Protein AF-A0ABD1V293-F1 (afdb_monomer)

pLDDT: mean 77.78, std 22.67, range [29.95, 96.69]

Sequence (144 aa):
MQGGVQRNNSDSDRWHRGTAFQKGLMPSPQTPLQVMHKAEKKYEIGEEEAKQRQVKAILNKLTPQNFEKLFEQVKQVNIDNVITLSGVISQIFDKALTELTFCEMYANFCFHLATELPDLSIENKKITLKRLLLNKCEVEFERG

Organism: NCBI:txid126358

Secondary structure (DSSP, 8-state):
------------------------------------HHHHHHHHHHHHHHHHHHHHHHHTT--GGGHHHHHHHHHTT---SHHHHHHHHHHHHHHHHH-GGGHHHHHHHHHHHHHHSPPEEETTEEE-HHHHHHHHHHHHHHH-

InterPro domains:
  IPR003890 MIF4G-like, type 3 [PF02854] (52-143)
  IPR016024 Armadillo-type fold [SSF48371] (42-143)

Nearest PDB structures (foldseek):
  4iul-assembly3_A  TM=7.956E-01  e=2.078E-05  Homo sapiens
  8j7r-assembly1_B  TM=8.598E-01  e=6.287E-05  Homo sapiens
  4iul-assembly3_B  TM=8.821E-01  e=2.402E-04  Homo sapiens
  6zmw-assembly1_g  TM=8.637E-01  e=2.860E-04  Homo sapiens
  5lg4-assembly1_A  TM=3.555E-01  e=8.139E+00  Saccharomyces cerevisiae S288C

Radius of gyration: 28.46 Å; Cα contacts (8 Å, |Δi|>4): 62; chains: 1; bounding box: 44×81×63 Å

Structure (mmCIF, N/CA/C/O backbone):
data_AF-A0ABD1V293-F1
#
_entry.id   AF-A0ABD1V293-F1
#
loop_
_atom_site.group_PDB
_atom_site.id
_atom_site.type_symbol
_atom_site.label_atom_id
_atom_site.label_alt_id
_atom_site.label_comp_id
_atom_site.label_asym_id
_atom_site.label_entity_id
_atom_site.label_seq_id
_atom_site.pdbx_PDB_ins_code
_atom_site.Cartn_x
_atom_site.Cartn_y
_atom_site.Cartn_z
_atom_site.occupancy
_atom_site.B_iso_or_equiv
_atom_site.auth_seq_id
_atom_site.auth_comp_id
_atom_site.auth_asym_id
_atom_site.auth_atom_id
_atom_site.pdbx_PDB_model_num
ATOM 1 N N . MET A 1 1 ? 1.911 68.934 -1.803 1.00 37.66 1 MET A N 1
ATOM 2 C CA . MET A 1 1 ? 1.703 67.721 -0.981 1.00 37.66 1 MET A CA 1
ATOM 3 C C . MET A 1 1 ? 2.423 66.585 -1.702 1.00 37.66 1 MET A C 1
ATOM 5 O O . MET A 1 1 ? 2.019 66.273 -2.806 1.00 37.66 1 MET A O 1
ATOM 9 N N . GLN A 1 2 ? 3.702 66.355 -1.400 1.00 31.25 2 GLN A N 1
ATOM 10 C CA . GLN A 1 2 ? 4.272 65.460 -0.370 1.00 31.25 2 GLN A CA 1
ATOM 11 C C . GLN A 1 2 ? 4.367 63.986 -0.826 1.00 31.25 2 GLN A C 1
ATOM 13 O O . GLN A 1 2 ? 3.358 63.393 -1.184 1.00 31.25 2 GLN A O 1
ATOM 18 N N . GLY A 1 3 ? 5.595 63.443 -0.754 1.00 33.50 3 GLY A N 1
ATOM 19 C CA . GLY A 1 3 ? 6.003 62.041 -0.969 1.00 33.50 3 GLY A CA 1
ATOM 20 C C . GLY A 1 3 ? 6.949 61.905 -2.175 1.00 33.50 3 GLY A C 1
ATOM 21 O O . GLY A 1 3 ? 6.494 62.065 -3.296 1.00 33.50 3 GLY A O 1
ATOM 22 N N . GLY A 1 4 ? 8.276 61.722 -2.079 1.00 31.98 4 GLY A N 1
ATOM 23 C CA . GLY A 1 4 ? 9.096 60.954 -1.123 1.00 31.98 4 GLY A CA 1
ATOM 24 C C . GLY A 1 4 ? 9.481 59.617 -1.792 1.00 31.98 4 GLY A C 1
ATOM 25 O O . GLY A 1 4 ? 8.627 58.750 -1.852 1.00 31.98 4 GLY A O 1
ATOM 26 N N . VAL A 1 5 ? 10.578 59.469 -2.553 1.00 39.03 5 VAL A N 1
ATOM 27 C CA . VAL A 1 5 ? 12.019 59.314 -2.215 1.00 39.03 5 VAL A CA 1
ATOM 28 C C . VAL A 1 5 ? 12.531 57.895 -2.563 1.00 39.03 5 VAL A C 1
ATOM 30 O O . VAL A 1 5 ? 11.910 56.893 -2.238 1.00 39.03 5 VAL A O 1
ATOM 33 N N . GLN A 1 6 ? 13.705 57.894 -3.208 1.00 38.09 6 GLN A N 1
ATOM 34 C CA . GLN A 1 6 ? 14.723 56.853 -3.419 1.00 38.09 6 GLN A CA 1
ATOM 35 C C . GLN A 1 6 ? 14.431 55.597 -4.263 1.00 38.09 6 GLN A C 1
ATOM 37 O O . GLN A 1 6 ? 13.934 54.571 -3.808 1.00 38.09 6 GLN A O 1
ATOM 42 N N . ARG A 1 7 ? 14.973 55.647 -5.485 1.00 31.92 7 ARG A N 1
ATOM 43 C CA . ARG A 1 7 ? 15.538 54.499 -6.202 1.00 31.92 7 ARG A CA 1
ATOM 44 C C . ARG A 1 7 ? 16.906 54.185 -5.587 1.00 31.92 7 ARG A C 1
ATOM 46 O O . ARG A 1 7 ? 17.709 55.104 -5.426 1.00 31.92 7 ARG A O 1
ATOM 53 N N . ASN A 1 8 ? 17.165 52.919 -5.259 1.00 29.95 8 ASN A N 1
ATOM 54 C CA . ASN A 1 8 ? 18.516 52.448 -4.962 1.00 29.95 8 ASN A CA 1
ATOM 55 C C . ASN A 1 8 ? 19.240 52.058 -6.260 1.00 29.95 8 ASN A C 1
ATOM 57 O O . ASN A 1 8 ? 18.626 51.648 -7.243 1.00 29.95 8 ASN A O 1
ATOM 61 N N . ASN A 1 9 ? 20.545 52.268 -6.205 1.00 31.48 9 ASN A N 1
ATOM 62 C CA . ASN A 1 9 ? 21.535 52.379 -7.261 1.00 31.48 9 ASN A CA 1
ATOM 63 C C . ASN A 1 9 ? 22.026 51.030 -7.826 1.00 31.48 9 ASN A C 1
ATOM 65 O O . ASN A 1 9 ? 21.815 49.990 -7.201 1.00 31.48 9 ASN A O 1
ATOM 69 N N . SER A 1 10 ? 22.850 51.141 -8.881 1.00 33.47 10 SER A N 1
ATOM 70 C CA . SER A 1 10 ? 23.906 50.226 -9.389 1.00 33.47 10 SER A CA 1
ATOM 71 C C . SER A 1 10 ? 23.541 49.588 -10.737 1.00 33.47 10 SER A C 1
ATOM 73 O O . SER A 1 10 ? 22.675 48.725 -10.782 1.00 33.47 10 SER A O 1
ATOM 75 N N . ASP A 1 11 ? 23.974 50.076 -11.900 1.00 39.84 11 ASP A N 1
ATOM 76 C CA . ASP A 1 11 ? 25.312 50.380 -12.456 1.00 39.84 11 ASP A CA 1
ATOM 77 C C . ASP A 1 11 ? 25.787 49.273 -13.412 1.00 39.84 11 ASP A C 1
ATOM 79 O O . ASP A 1 11 ? 25.661 48.080 -13.145 1.00 39.84 11 ASP A O 1
ATOM 83 N N . SER A 1 12 ? 26.375 49.741 -14.512 1.00 38.78 12 SER A N 1
ATOM 84 C CA . SER A 1 12 ? 27.143 49.021 -15.529 1.00 38.78 12 SER A CA 1
ATOM 85 C C . SER A 1 12 ? 26.382 48.222 -16.594 1.00 38.78 12 SER A C 1
ATOM 87 O O . SER A 1 12 ? 26.303 47.005 -16.569 1.00 38.78 12 SER A O 1
ATOM 89 N N . ASP A 1 13 ? 26.000 48.923 -17.663 1.00 35.72 13 ASP A N 1
ATOM 90 C CA . ASP A 1 13 ? 26.099 48.353 -19.011 1.00 35.72 13 ASP A CA 1
ATOM 91 C C . ASP A 1 13 ? 26.795 49.363 -19.925 1.00 35.72 13 ASP A C 1
ATOM 93 O O . ASP A 1 13 ? 26.211 50.256 -20.541 1.00 35.72 13 ASP A O 1
ATOM 97 N N . ARG A 1 14 ? 28.123 49.250 -19.925 1.00 44.81 14 ARG A N 1
ATOM 98 C CA . ARG A 1 14 ? 29.073 50.067 -20.674 1.00 44.81 14 ARG A CA 1
ATOM 99 C C . ARG A 1 14 ? 29.708 49.197 -21.747 1.00 44.81 14 ARG A C 1
ATOM 101 O O . ARG A 1 14 ? 30.821 48.776 -21.508 1.00 44.81 14 ARG A O 1
ATOM 108 N N . TRP A 1 15 ? 29.098 49.003 -22.921 1.00 33.25 15 TRP A N 1
ATOM 109 C CA . TRP A 1 15 ? 29.847 48.711 -24.161 1.00 33.25 15 TRP A CA 1
ATOM 110 C C . TRP A 1 15 ? 29.106 49.215 -25.420 1.00 33.25 15 TRP A C 1
ATOM 112 O O . TRP A 1 15 ? 28.196 48.589 -25.944 1.00 33.25 15 TRP A O 1
ATOM 122 N N . HIS A 1 16 ? 29.524 50.406 -25.861 1.00 40.25 16 HIS A N 1
ATOM 123 C CA . HIS A 1 16 ? 29.763 50.853 -27.242 1.00 40.25 16 HIS A CA 1
ATOM 124 C C . HIS A 1 16 ? 28.835 50.369 -28.376 1.00 40.25 16 HIS A C 1
ATOM 126 O O . HIS A 1 16 ? 29.019 49.308 -28.965 1.00 40.25 16 HIS A O 1
ATOM 132 N N . ARG A 1 17 ? 27.934 51.268 -28.799 1.00 33.34 17 ARG A N 1
ATOM 133 C CA . ARG A 1 17 ? 27.213 51.212 -30.077 1.00 33.34 17 ARG A CA 1
ATOM 134 C C . ARG A 1 17 ? 28.079 51.851 -31.175 1.00 33.34 17 ARG A C 1
ATOM 136 O O . ARG A 1 17 ? 28.172 53.072 -31.248 1.00 33.34 17 ARG A O 1
ATOM 143 N N . GLY A 1 18 ? 28.708 51.029 -32.012 1.00 35.00 18 GLY A N 1
ATOM 144 C CA . GLY A 1 18 ? 29.344 51.440 -33.266 1.00 35.00 18 GLY A CA 1
ATOM 145 C C . GLY A 1 18 ? 28.544 50.911 -34.456 1.00 35.00 18 GLY A C 1
ATOM 146 O O . GLY A 1 18 ? 28.324 49.711 -34.573 1.00 35.00 18 GLY A O 1
ATOM 147 N N . THR A 1 19 ? 28.077 51.807 -35.320 1.00 43.25 19 THR A N 1
ATOM 148 C CA . THR A 1 19 ? 27.406 51.493 -36.587 1.00 43.25 19 THR A CA 1
ATOM 149 C C . THR A 1 19 ? 28.424 51.443 -37.725 1.00 43.25 19 THR A C 1
ATOM 151 O O . THR A 1 19 ? 29.064 52.460 -37.976 1.00 43.25 19 THR A O 1
ATOM 154 N N . ALA A 1 20 ? 28.521 50.331 -38.461 1.00 34.97 20 ALA A N 1
ATOM 155 C CA . ALA A 1 20 ? 28.961 50.324 -39.861 1.00 34.97 20 ALA A CA 1
ATOM 156 C C . ALA A 1 20 ? 28.615 48.991 -40.553 1.00 34.97 20 ALA A C 1
ATOM 158 O O . ALA A 1 20 ? 28.759 47.913 -39.988 1.00 34.97 20 ALA A O 1
ATOM 159 N N . PHE A 1 21 ? 28.138 49.114 -41.788 1.00 40.50 21 PHE A N 1
A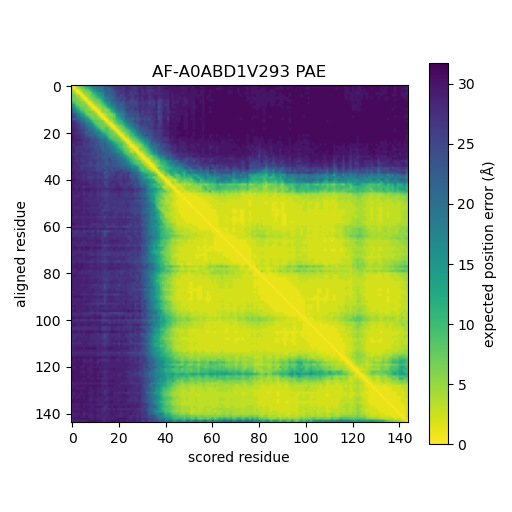TOM 160 C CA . PHE A 1 21 ? 27.730 48.076 -42.732 1.00 40.50 21 PHE A CA 1
ATOM 161 C C . PHE A 1 21 ? 28.818 47.031 -43.031 1.00 40.50 21 PHE A C 1
ATOM 163 O O . PHE A 1 21 ? 29.958 47.422 -43.256 1.00 40.50 21 PHE A O 1
ATOM 170 N N . GLN A 1 22 ? 28.433 45.760 -43.240 1.00 37.97 22 GLN A N 1
ATOM 171 C CA . GLN A 1 22 ? 28.872 44.973 -44.408 1.00 37.97 22 GLN A CA 1
ATOM 172 C C . GLN A 1 22 ? 28.065 43.676 -44.608 1.00 37.97 22 GLN A C 1
ATOM 174 O O . GLN A 1 22 ? 27.732 42.957 -43.671 1.00 37.97 22 GLN A O 1
ATOM 179 N N . LYS A 1 23 ? 27.741 43.422 -45.881 1.00 45.12 23 LYS A N 1
ATOM 180 C CA . LYS A 1 23 ? 27.089 42.228 -46.428 1.00 45.12 23 LYS A CA 1
ATOM 181 C C . LYS A 1 23 ? 28.056 41.037 -46.373 1.00 45.12 23 LYS A C 1
ATOM 183 O O . LYS A 1 23 ? 29.184 41.169 -46.833 1.00 45.12 23 LYS A O 1
ATOM 188 N N . GLY A 1 24 ? 27.591 39.876 -45.917 1.00 33.47 24 GLY A N 1
ATOM 189 C CA . GLY A 1 24 ? 28.323 38.612 -46.014 1.00 33.47 24 GLY A CA 1
ATOM 190 C C . GLY A 1 24 ? 27.385 37.426 -45.800 1.00 33.47 24 GLY A C 1
ATOM 191 O O . GLY A 1 24 ? 26.736 37.335 -44.762 1.00 33.47 24 GLY A O 1
ATOM 192 N N . LEU A 1 25 ? 27.273 36.561 -46.811 1.00 49.03 25 LEU A N 1
ATOM 193 C CA . LEU A 1 25 ? 26.557 35.287 -46.755 1.00 49.03 25 LEU A CA 1
ATOM 194 C C 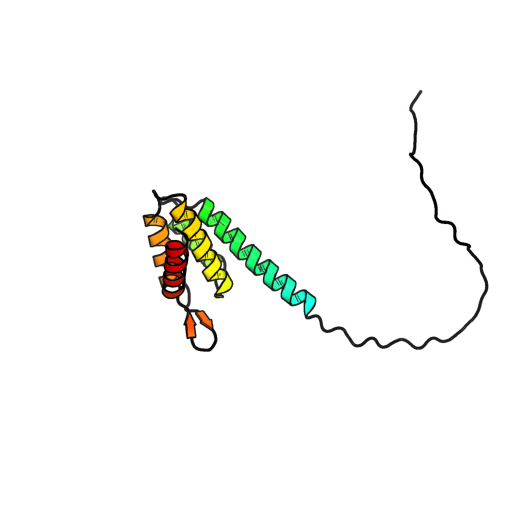. LEU A 1 25 ? 27.160 34.411 -45.645 1.00 49.03 25 LEU A C 1
ATOM 196 O O . LEU A 1 25 ? 28.359 34.146 -45.672 1.00 49.03 25 LEU A O 1
ATOM 200 N N . MET A 1 26 ? 26.332 33.918 -44.723 1.00 46.78 26 MET A N 1
ATOM 201 C CA . MET A 1 26 ? 26.712 32.871 -43.770 1.00 46.78 26 MET A CA 1
ATOM 202 C C . MET A 1 26 ? 25.892 31.610 -44.081 1.00 46.78 26 MET A C 1
ATOM 204 O O . MET A 1 26 ? 24.665 31.710 -44.168 1.00 46.78 26 MET A O 1
ATOM 208 N N . PRO A 1 27 ? 26.514 30.434 -44.275 1.00 41.47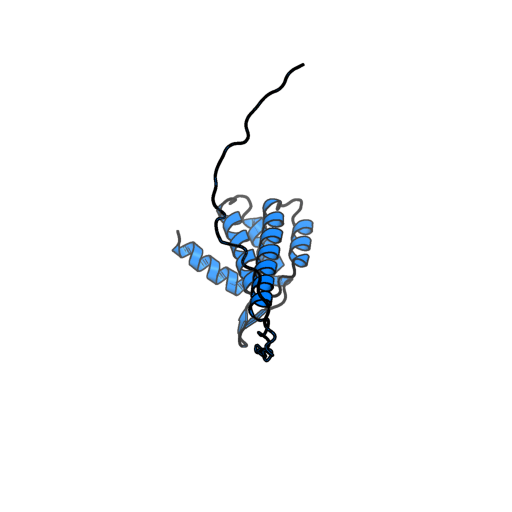 27 PRO A N 1
ATOM 209 C CA . PRO A 1 27 ? 25.775 29.192 -44.445 1.00 41.47 27 PRO A CA 1
ATOM 210 C C . PRO A 1 27 ? 25.127 28.786 -43.116 1.00 41.47 27 PRO A C 1
ATOM 212 O O . PRO A 1 27 ? 25.748 28.849 -42.055 1.00 41.47 27 PRO A O 1
ATOM 215 N N . SER A 1 28 ? 23.861 28.376 -43.184 1.00 46.34 28 SER A N 1
ATOM 216 C CA . SER A 1 28 ? 23.108 27.844 -42.047 1.00 46.34 28 SER A CA 1
ATOM 217 C C . SER A 1 28 ? 23.825 26.611 -41.481 1.00 46.34 28 SER A C 1
ATOM 219 O O . SER A 1 28 ? 23.992 25.640 -42.224 1.00 46.34 28 SER A O 1
ATOM 221 N N . PRO A 1 29 ? 24.211 26.577 -40.192 1.00 44.91 29 PRO A N 1
ATOM 222 C CA . PRO A 1 29 ? 24.657 25.340 -39.579 1.00 44.91 29 PRO A CA 1
ATOM 223 C C . PRO A 1 29 ? 23.433 24.437 -39.448 1.00 44.91 29 PRO A C 1
ATOM 225 O O . PRO A 1 29 ? 22.520 24.718 -38.672 1.00 44.91 29 PRO A O 1
ATOM 228 N N . GLN A 1 30 ? 23.384 23.368 -40.239 1.00 51.94 30 GLN A N 1
ATOM 229 C CA . GLN A 1 30 ? 22.462 22.265 -40.002 1.00 51.94 30 GLN A CA 1
ATOM 230 C C . GLN A 1 30 ? 22.916 21.583 -38.711 1.00 51.94 30 GLN A C 1
ATOM 232 O O . GLN A 1 30 ? 23.791 20.719 -38.712 1.00 51.94 30 GLN A O 1
ATOM 237 N N . THR A 1 31 ? 22.373 22.034 -37.584 1.00 54.66 31 THR A N 1
ATOM 238 C CA . THR A 1 31 ? 22.471 21.299 -36.332 1.00 54.66 31 THR A CA 1
ATOM 239 C C . THR A 1 31 ? 21.740 19.969 -36.520 1.00 54.66 31 THR A C 1
ATOM 241 O O . THR A 1 31 ? 20.590 19.963 -36.970 1.00 54.66 31 THR A O 1
ATOM 244 N N . PRO A 1 32 ? 22.370 18.823 -36.208 1.00 49.59 32 PRO A N 1
ATOM 245 C CA . PRO A 1 32 ? 21.655 17.558 -36.163 1.00 49.59 32 PRO A CA 1
ATOM 246 C C . PRO A 1 32 ? 20.482 17.698 -35.190 1.00 49.59 32 PRO A C 1
ATOM 248 O O . PRO A 1 32 ? 20.674 18.168 -34.064 1.00 49.59 32 PRO A O 1
ATOM 251 N N . LEU A 1 33 ? 19.276 17.336 -35.637 1.00 54.81 33 LEU A N 1
ATOM 252 C CA . LEU A 1 33 ? 18.067 17.326 -34.815 1.00 54.81 33 LEU A CA 1
ATOM 253 C C . LEU A 1 33 ? 18.366 16.564 -33.520 1.00 54.81 33 LEU A C 1
ATOM 255 O O . LEU A 1 33 ? 18.609 15.358 -33.534 1.00 54.81 33 LEU A O 1
ATOM 259 N N . GLN A 1 34 ? 18.412 17.288 -32.403 1.00 56.91 34 GLN A N 1
ATOM 260 C CA . GLN A 1 34 ? 18.644 16.692 -31.096 1.00 56.91 34 GLN A CA 1
ATOM 261 C C . GLN A 1 34 ? 17.426 15.839 -30.746 1.00 56.91 34 GLN A C 1
ATOM 263 O O . GLN A 1 34 ? 16.334 16.356 -30.520 1.00 56.91 34 GLN A O 1
ATOM 268 N N . VAL A 1 35 ? 17.617 14.523 -30.740 1.00 60.00 35 VAL A N 1
ATOM 269 C CA . VAL A 1 35 ? 16.583 13.540 -30.408 1.00 60.00 35 VAL A CA 1
ATOM 270 C C . VAL A 1 35 ? 16.136 13.751 -28.952 1.00 60.00 35 VAL A C 1
ATOM 272 O O . VAL A 1 35 ? 16.965 13.844 -28.045 1.00 60.00 35 VAL A O 1
ATOM 275 N N . MET A 1 36 ? 14.824 13.876 -28.733 1.00 57.44 36 MET A N 1
ATOM 276 C CA . MET A 1 36 ? 14.149 14.399 -27.527 1.00 57.44 36 MET A CA 1
ATOM 277 C C . MET A 1 36 ? 14.248 13.552 -26.235 1.00 57.44 36 MET A C 1
ATOM 279 O O . MET A 1 36 ? 13.485 13.777 -25.296 1.00 57.44 36 MET A O 1
ATOM 283 N N . HIS A 1 37 ? 15.230 12.661 -26.091 1.00 58.84 37 HIS A N 1
ATOM 284 C CA . HIS A 1 37 ? 15.276 11.672 -24.998 1.00 58.84 37 HIS A CA 1
ATOM 285 C C . HIS A 1 37 ? 15.354 12.260 -23.570 1.00 58.84 37 HIS A C 1
ATOM 287 O O . HIS A 1 37 ? 15.134 11.560 -22.584 1.00 58.84 37 HIS A O 1
ATOM 293 N N . LYS A 1 38 ? 15.684 13.552 -23.410 1.00 58.16 38 LYS A N 1
ATOM 294 C CA . LYS A 1 38 ? 15.750 14.205 -22.087 1.00 58.16 38 LYS A CA 1
ATOM 295 C C . LYS A 1 38 ? 14.389 14.616 -21.525 1.00 58.16 38 LYS A C 1
ATOM 297 O O . LYS A 1 38 ? 14.285 14.776 -20.310 1.00 58.16 38 LYS A O 1
ATOM 302 N N . ALA A 1 39 ? 13.395 14.857 -22.376 1.00 62.47 39 ALA A N 1
ATOM 303 C CA . ALA A 1 39 ? 12.073 15.278 -21.927 1.00 62.47 39 ALA A CA 1
ATOM 304 C C . ALA A 1 39 ? 11.285 14.074 -21.398 1.00 62.47 39 ALA A C 1
ATOM 306 O O . ALA A 1 39 ? 10.807 14.119 -20.271 1.00 62.47 39 ALA A O 1
ATOM 307 N N . GLU A 1 40 ? 11.256 12.978 -22.157 1.00 60.22 40 GLU A N 1
ATOM 308 C CA . GLU A 1 40 ? 10.489 11.757 -21.864 1.00 60.22 40 GLU A CA 1
ATOM 309 C C . GLU A 1 40 ? 10.812 11.196 -20.474 1.00 60.22 40 GLU A C 1
ATOM 311 O O . GLU A 1 40 ? 9.928 11.097 -19.627 1.00 60.22 40 GLU A O 1
ATOM 316 N N . LYS A 1 41 ? 12.102 11.016 -20.167 1.00 64.06 41 LYS A N 1
ATOM 317 C CA . LYS A 1 41 ? 12.541 10.520 -18.854 1.00 64.06 41 LYS A CA 1
ATOM 318 C C . LYS A 1 41 ? 12.120 11.416 -17.680 1.00 64.06 41 LYS A C 1
ATOM 320 O O . LYS A 1 41 ? 11.899 10.928 -16.576 1.00 64.06 41 LYS A O 1
ATOM 325 N N . LYS A 1 42 ? 12.031 12.738 -17.881 1.00 69.88 42 LYS A N 1
ATOM 326 C CA . LYS A 1 42 ? 11.570 13.667 -16.831 1.00 69.88 42 LYS A CA 1
ATOM 327 C C . LYS A 1 42 ? 10.066 13.546 -16.585 1.00 69.88 42 LYS A C 1
ATOM 329 O O . LYS A 1 42 ? 9.649 13.693 -15.440 1.00 69.88 42 LYS A O 1
ATOM 334 N N . TYR A 1 43 ? 9.277 13.292 -17.629 1.00 73.62 43 TYR A N 1
ATOM 335 C CA . TYR A 1 43 ? 7.836 13.074 -17.497 1.00 73.62 43 TYR A CA 1
ATOM 336 C C . TYR A 1 43 ? 7.534 11.750 -16.787 1.00 73.62 43 TYR A C 1
ATOM 338 O O . TYR A 1 43 ? 6.740 11.761 -15.854 1.00 73.62 43 TYR A O 1
ATOM 346 N N . GLU A 1 44 ? 8.232 10.663 -17.133 1.00 73.50 44 GLU A N 1
ATOM 347 C CA . GLU A 1 44 ? 8.079 9.353 -16.473 1.00 73.50 44 GLU A CA 1
ATOM 348 C C . GLU A 1 44 ? 8.347 9.432 -14.961 1.00 73.50 44 GLU A C 1
ATOM 350 O O . GLU A 1 44 ? 7.559 8.949 -14.151 1.00 73.50 44 GLU A O 1
ATOM 355 N N . ILE A 1 45 ? 9.428 10.113 -14.557 1.00 78.44 45 ILE A N 1
ATOM 356 C CA . ILE A 1 45 ? 9.738 10.333 -13.134 1.00 78.44 45 ILE A CA 1
ATOM 357 C C . ILE A 1 45 ? 8.631 11.157 -12.455 1.00 78.44 45 ILE A C 1
ATOM 359 O O . ILE A 1 45 ? 8.228 10.850 -11.334 1.00 78.44 45 ILE A O 1
ATOM 363 N N . GLY A 1 46 ? 8.123 12.193 -13.128 1.00 88.75 46 GLY A N 1
ATOM 364 C CA . GLY A 1 46 ? 7.053 13.038 -12.597 1.00 88.75 46 GLY A CA 1
ATOM 365 C C . GLY A 1 46 ? 5.726 12.298 -12.412 1.00 88.75 46 GLY A C 1
ATOM 366 O O . GLY A 1 46 ? 5.021 12.546 -11.432 1.00 88.75 46 GLY A O 1
ATOM 367 N N . GLU A 1 47 ? 5.395 11.380 -13.319 1.00 89.88 47 GLU A N 1
ATOM 368 C CA . GLU A 1 47 ? 4.196 10.546 -13.229 1.00 89.88 47 GLU A CA 1
ATOM 369 C C . GLU A 1 47 ? 4.274 9.580 -12.042 1.00 89.88 47 GLU A C 1
ATOM 371 O O . GLU A 1 47 ? 3.350 9.517 -11.228 1.00 89.88 47 GLU A O 1
ATOM 376 N N . GLU A 1 48 ? 5.403 8.886 -11.884 1.00 91.69 48 GLU A N 1
ATOM 377 C CA . GLU A 1 48 ? 5.606 7.958 -10.771 1.00 91.69 48 GLU A CA 1
ATOM 378 C C . GLU A 1 48 ? 5.545 8.669 -9.416 1.00 91.69 48 GLU A C 1
ATOM 380 O O . GLU A 1 48 ? 4.873 8.208 -8.489 1.00 91.69 48 GLU A O 1
ATOM 385 N N . GLU A 1 49 ? 6.166 9.844 -9.295 1.00 92.81 49 GLU A N 1
ATOM 386 C CA . GLU A 1 49 ? 6.044 10.656 -8.085 1.00 92.81 49 GLU A CA 1
ATOM 387 C C . GLU A 1 49 ? 4.595 11.072 -7.800 1.00 92.81 49 GLU A C 1
ATOM 389 O O . GLU A 1 49 ? 4.178 11.095 -6.637 1.00 92.81 49 GLU A O 1
ATOM 394 N N . ALA A 1 50 ? 3.815 11.400 -8.833 1.00 94.38 50 ALA A N 1
ATOM 395 C CA . ALA A 1 50 ? 2.412 11.763 -8.677 1.00 94.38 50 ALA A CA 1
ATOM 396 C C . ALA A 1 50 ? 1.582 10.582 -8.153 1.00 94.38 50 ALA A C 1
ATOM 398 O O . ALA A 1 50 ? 0.848 10.753 -7.172 1.00 94.38 50 ALA A O 1
ATOM 399 N N . LYS A 1 51 ? 1.767 9.379 -8.720 1.00 95.19 51 LYS A N 1
ATOM 400 C CA . LYS A 1 51 ? 1.131 8.140 -8.239 1.00 95.19 51 LYS A CA 1
ATOM 401 C C . LYS A 1 51 ? 1.467 7.887 -6.767 1.00 95.19 51 LYS A C 1
ATOM 403 O O . LYS A 1 51 ? 0.569 7.699 -5.944 1.00 95.19 51 LYS A O 1
ATOM 408 N N . GLN A 1 52 ? 2.747 7.977 -6.392 1.00 95.44 52 GLN A N 1
ATOM 409 C CA . GLN A 1 52 ? 3.180 7.772 -5.003 1.00 95.44 52 GLN A CA 1
ATOM 410 C C . GLN A 1 52 ? 2.557 8.785 -4.037 1.00 95.44 52 GLN A C 1
ATOM 412 O O . GLN A 1 52 ? 2.099 8.407 -2.956 1.00 95.44 52 GLN A O 1
ATOM 417 N N . ARG A 1 53 ? 2.499 10.068 -4.419 1.00 96.12 53 ARG A N 1
ATOM 418 C CA . ARG A 1 53 ? 1.865 11.122 -3.607 1.00 96.12 53 ARG A CA 1
ATOM 419 C C . ARG A 1 53 ? 0.364 10.892 -3.446 1.00 96.12 53 ARG A C 1
ATOM 421 O O . ARG A 1 53 ? -0.164 11.122 -2.357 1.00 96.12 53 ARG A O 1
ATOM 428 N N . GLN A 1 54 ? -0.314 10.426 -4.494 1.00 96.69 54 GLN A N 1
ATOM 429 C CA . GLN A 1 54 ? -1.738 10.106 -4.442 1.00 96.69 54 GLN A CA 1
ATOM 430 C C . GLN A 1 54 ? -2.012 8.948 -3.479 1.00 96.69 54 GLN A C 1
ATOM 432 O O . GLN A 1 54 ? -2.855 9.092 -2.592 1.00 96.69 54 GLN A O 1
ATOM 437 N N . VAL A 1 55 ? -1.255 7.849 -3.576 1.00 95.38 55 VAL A N 1
ATOM 438 C CA . VAL A 1 55 ? -1.365 6.736 -2.618 1.00 95.38 55 VAL A CA 1
ATOM 439 C C . VAL A 1 55 ? -1.098 7.213 -1.193 1.00 95.38 55 VAL A C 1
ATOM 441 O O . VAL A 1 55 ? -1.875 6.896 -0.294 1.00 95.38 55 VAL A O 1
ATOM 444 N N . LYS A 1 56 ? -0.082 8.056 -0.983 1.00 96.12 56 LYS A N 1
ATOM 445 C CA . LYS A 1 56 ? 0.221 8.617 0.340 1.00 96.12 56 LYS A CA 1
ATOM 446 C C . LYS A 1 56 ? -0.959 9.371 0.934 1.00 96.12 56 LYS A C 1
ATOM 448 O O . LYS A 1 56 ? -1.295 9.198 2.104 1.00 96.12 56 LYS A O 1
ATOM 453 N N . ALA A 1 57 ? -1.608 10.208 0.127 1.00 96.62 57 ALA A N 1
ATOM 454 C CA . ALA A 1 57 ? -2.775 10.967 0.553 1.00 96.62 57 ALA A CA 1
ATOM 455 C C . ALA A 1 57 ? -3.961 10.061 0.921 1.00 96.62 57 ALA A C 1
ATOM 457 O O . ALA A 1 57 ? -4.715 10.400 1.836 1.00 96.62 57 ALA A O 1
ATOM 458 N N . ILE A 1 58 ? -4.112 8.922 0.237 1.00 95.56 58 ILE A N 1
ATOM 459 C CA . ILE A 1 58 ? -5.130 7.913 0.545 1.00 95.56 58 ILE A CA 1
ATOM 460 C C . ILE A 1 58 ? -4.794 7.202 1.862 1.00 95.56 58 ILE A C 1
ATOM 462 O O . ILE A 1 58 ? -5.614 7.210 2.778 1.00 95.56 58 ILE A O 1
ATOM 466 N N . LEU A 1 59 ? -3.576 6.667 2.004 1.00 95.06 59 LEU A N 1
ATOM 467 C CA . LEU A 1 59 ? -3.133 5.951 3.208 1.00 95.06 59 LEU A CA 1
ATOM 468 C C . LEU A 1 59 ? -3.170 6.833 4.465 1.00 95.06 59 LEU A C 1
ATOM 470 O O . LEU A 1 59 ? -3.505 6.359 5.546 1.00 95.06 59 LEU A O 1
ATOM 474 N N . ASN A 1 60 ? -2.902 8.134 4.337 1.00 95.81 60 ASN A N 1
ATOM 475 C CA . ASN A 1 60 ? -3.021 9.084 5.447 1.00 95.81 60 ASN A CA 1
ATOM 476 C C . ASN A 1 60 ? -4.450 9.228 5.988 1.00 95.81 60 ASN A C 1
ATOM 478 O O . ASN A 1 60 ? -4.624 9.639 7.131 1.00 95.81 60 ASN A O 1
ATOM 482 N N . LYS A 1 61 ? -5.465 8.926 5.174 1.00 94.69 61 LYS A N 1
ATOM 483 C CA . LYS A 1 61 ? -6.883 8.996 5.551 1.00 94.69 61 LYS A CA 1
ATOM 484 C C . LYS A 1 61 ? -7.468 7.623 5.878 1.00 94.69 61 LYS A C 1
ATOM 486 O O . LYS A 1 61 ? -8.661 7.551 6.175 1.00 94.69 61 LYS A O 1
ATOM 491 N N . LEU A 1 62 ? -6.667 6.560 5.781 1.00 93.44 62 LEU A N 1
ATOM 492 C CA . LEU A 1 62 ? -7.130 5.189 5.918 1.00 93.44 62 LEU A CA 1
ATOM 493 C C . LEU A 1 62 ? -7.564 4.887 7.346 1.00 93.44 62 LEU A C 1
ATOM 495 O O . LEU A 1 62 ? -6.794 5.026 8.291 1.00 93.44 62 LEU A O 1
ATOM 499 N N . THR A 1 63 ? -8.819 4.474 7.475 1.00 92.19 63 THR A N 1
ATOM 500 C CA . THR A 1 63 ? -9.419 3.988 8.711 1.00 92.19 63 THR A CA 1
ATOM 501 C C . THR A 1 63 ? -10.272 2.757 8.406 1.00 92.19 63 THR A C 1
ATOM 503 O O . THR A 1 63 ? -10.708 2.570 7.265 1.00 92.19 63 THR A O 1
ATOM 506 N N . PRO A 1 64 ? -10.599 1.932 9.415 1.00 92.94 64 PRO A N 1
ATOM 507 C CA . PRO A 1 64 ? -11.460 0.771 9.198 1.00 92.94 64 PRO A CA 1
ATOM 508 C C . PRO A 1 64 ? -12.827 1.134 8.592 1.00 92.94 64 PRO A C 1
ATOM 510 O O . PRO A 1 64 ? -13.372 0.384 7.793 1.00 92.94 64 PRO A O 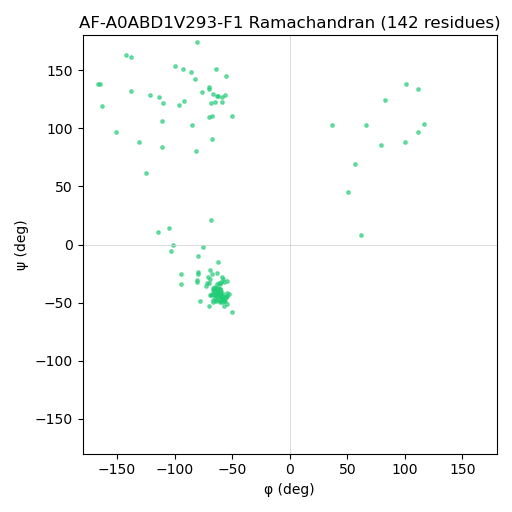1
ATOM 513 N N . GLN A 1 65 ? -13.365 2.315 8.919 1.00 94.56 65 GLN A N 1
ATOM 514 C CA . GLN A 1 65 ? -14.684 2.766 8.456 1.00 94.56 65 GLN A CA 1
ATOM 515 C C . GLN A 1 65 ? -14.727 3.127 6.968 1.00 94.56 65 GLN A C 1
ATOM 517 O O . GLN A 1 65 ? -15.789 3.077 6.355 1.00 94.56 65 GLN A O 1
ATOM 522 N N . ASN A 1 66 ? -13.602 3.555 6.395 1.00 94.56 66 ASN A N 1
ATOM 523 C CA . ASN A 1 66 ? -13.530 4.010 5.008 1.00 94.56 66 ASN A CA 1
ATOM 524 C C . ASN A 1 66 ? -12.665 3.098 4.126 1.00 94.56 66 ASN A C 1
ATOM 526 O O . ASN A 1 66 ? -12.387 3.460 2.981 1.00 94.56 66 ASN A O 1
ATOM 530 N N . PHE A 1 67 ? -12.283 1.928 4.648 1.00 94.69 67 PHE A N 1
ATOM 531 C CA . PHE A 1 67 ? -11.361 0.985 4.026 1.00 94.69 67 PHE A CA 1
ATOM 532 C C . PHE A 1 67 ? -11.731 0.679 2.574 1.00 94.69 67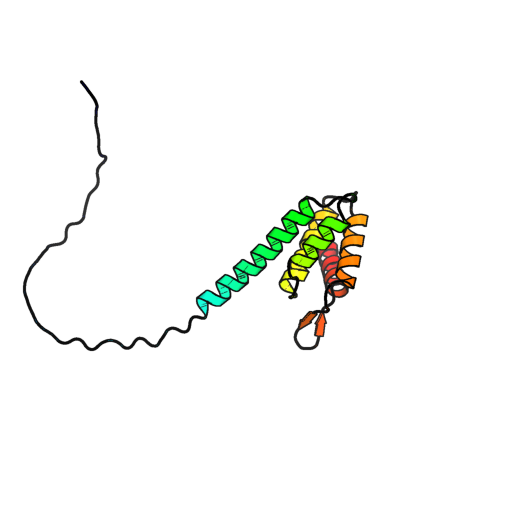 PHE A C 1
ATOM 534 O O . PHE A 1 67 ? -10.947 0.975 1.678 1.00 94.69 67 PHE A O 1
ATOM 541 N N . GLU A 1 68 ? -12.941 0.172 2.329 1.00 95.19 68 GLU A N 1
ATOM 542 C CA . GLU A 1 68 ? -13.394 -0.228 0.988 1.00 95.19 68 GLU A CA 1
ATOM 543 C C . GLU A 1 68 ? -13.332 0.944 0.001 1.00 95.19 68 GLU A C 1
ATOM 545 O O . GLU A 1 68 ? -12.773 0.841 -1.090 1.00 95.19 68 GLU A O 1
ATOM 550 N N . LYS A 1 69 ? -13.828 2.113 0.422 1.00 96.56 69 LYS A N 1
ATOM 551 C CA . LYS A 1 69 ? -13.841 3.328 -0.400 1.00 96.56 69 LYS A CA 1
ATOM 552 C C . LYS A 1 69 ? -12.435 3.804 -0.767 1.00 96.56 69 LYS A C 1
ATOM 554 O O . LYS A 1 69 ? -12.230 4.349 -1.853 1.00 96.56 69 LYS A O 1
ATOM 559 N N . LEU A 1 70 ? -11.487 3.709 0.161 1.00 96.25 70 LEU A N 1
ATOM 560 C CA . LEU A 1 70 ? -10.111 4.137 -0.075 1.00 96.25 70 LEU A CA 1
ATOM 561 C C . LEU A 1 70 ? -9.312 3.087 -0.845 1.00 96.25 70 LEU A C 1
ATOM 563 O O . LEU A 1 70 ? -8.476 3.451 -1.667 1.00 96.25 70 LEU A O 1
ATOM 567 N N . PHE A 1 71 ? -9.608 1.807 -0.644 1.00 94.56 71 PHE A N 1
ATOM 568 C CA . PHE A 1 71 ? -9.026 0.723 -1.420 1.00 94.56 71 PHE A CA 1
ATOM 569 C C . PHE A 1 71 ? -9.389 0.845 -2.908 1.00 94.56 71 PHE A C 1
ATOM 571 O O . PHE A 1 71 ? -8.504 0.812 -3.763 1.00 94.56 71 PHE A O 1
ATOM 578 N N . GLU A 1 72 ? -10.656 1.131 -3.222 1.00 94.88 72 GLU A N 1
ATOM 579 C CA . GLU A 1 72 ? -11.080 1.398 -4.603 1.00 94.88 72 GLU A CA 1
ATOM 580 C C . GLU A 1 72 ? -10.385 2.626 -5.212 1.00 94.88 72 GLU A C 1
ATOM 582 O O . GLU A 1 72 ? -10.051 2.627 -6.395 1.00 94.88 72 GLU A O 1
ATOM 587 N N . GLN A 1 73 ? -10.075 3.652 -4.413 1.00 95.38 73 GLN A N 1
ATOM 588 C CA . GLN A 1 73 ? -9.263 4.775 -4.896 1.00 95.38 73 GLN A CA 1
ATOM 589 C C . GLN A 1 73 ? -7.829 4.358 -5.216 1.00 95.38 73 GLN A C 1
ATOM 591 O O . GLN A 1 73 ? -7.282 4.845 -6.199 1.00 95.38 73 GLN A O 1
ATOM 596 N N . VAL A 1 74 ? -7.219 3.456 -4.438 1.00 93.88 74 VAL A N 1
ATOM 597 C CA . VAL A 1 74 ? -5.872 2.944 -4.739 1.00 93.88 74 VAL A CA 1
ATOM 598 C C . VAL A 1 74 ? -5.863 2.147 -6.042 1.00 93.88 74 VAL A C 1
ATOM 600 O O . VAL A 1 74 ? -4.954 2.330 -6.850 1.00 93.88 74 VAL A O 1
ATOM 603 N N . LYS A 1 75 ? -6.900 1.344 -6.307 1.00 91.19 75 LYS A N 1
ATOM 604 C CA . LYS A 1 75 ? -7.054 0.630 -7.588 1.00 91.19 75 LYS A CA 1
ATOM 605 C C . LYS A 1 75 ? -7.091 1.575 -8.794 1.00 91.19 75 LYS A C 1
ATOM 607 O O . LYS A 1 75 ? -6.617 1.217 -9.866 1.00 91.19 75 LYS A O 1
A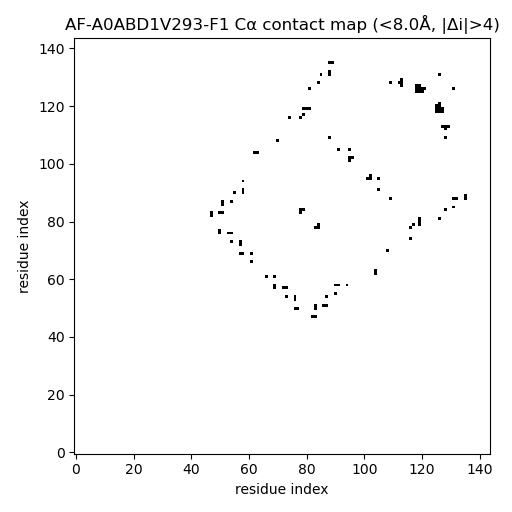TOM 612 N N . GLN A 1 76 ? -7.584 2.798 -8.612 1.00 92.81 76 GLN A N 1
ATOM 613 C CA . GLN A 1 76 ? -7.644 3.818 -9.664 1.00 92.81 76 GLN A CA 1
ATOM 614 C C . GLN A 1 76 ? -6.307 4.540 -9.918 1.00 92.81 76 GLN A C 1
ATOM 616 O O . GLN A 1 76 ? -6.200 5.253 -10.910 1.00 92.81 76 GLN A O 1
ATOM 621 N N . VAL A 1 77 ? -5.278 4.363 -9.074 1.00 91.00 77 VAL A N 1
ATOM 622 C CA . VAL A 1 77 ? -3.961 5.032 -9.227 1.00 91.00 77 VAL A CA 1
ATOM 623 C C . VAL A 1 77 ? -3.101 4.408 -10.346 1.00 91.00 77 VAL A C 1
ATOM 625 O O . VAL A 1 77 ? -2.029 4.916 -10.657 1.00 91.00 77 VAL A O 1
ATOM 628 N N . ASN A 1 78 ? -3.585 3.349 -11.005 1.00 88.00 78 ASN A N 1
ATOM 629 C CA . ASN A 1 78 ? -2.897 2.641 -12.090 1.00 88.00 78 ASN A CA 1
ATOM 630 C C . ASN A 1 78 ? -1.507 2.125 -11.670 1.00 88.00 78 ASN A C 1
ATOM 632 O O . ASN A 1 78 ? -0.465 2.611 -12.109 1.00 88.00 78 ASN A O 1
ATOM 636 N N . ILE A 1 79 ? -1.504 1.131 -10.778 1.00 89.25 79 ILE A N 1
ATOM 637 C CA . ILE A 1 79 ? -0.290 0.469 -10.283 1.00 89.25 79 ILE A CA 1
ATOM 638 C C . ILE A 1 79 ? 0.146 -0.583 -11.313 1.00 89.25 79 ILE A C 1
ATOM 640 O O . ILE A 1 79 ? -0.158 -1.766 -11.187 1.00 89.25 79 ILE A O 1
ATOM 644 N N . ASP A 1 80 ? 0.814 -0.124 -12.367 1.00 88.12 80 ASP A N 1
ATOM 645 C CA . ASP A 1 80 ? 1.144 -0.901 -13.569 1.00 88.12 80 ASP A CA 1
ATOM 646 C C . ASP A 1 80 ? 2.605 -1.363 -13.637 1.00 88.12 80 ASP A C 1
ATOM 648 O O . ASP A 1 80 ? 2.985 -2.122 -14.530 1.00 88.12 80 ASP A O 1
ATOM 652 N N . ASN A 1 81 ? 3.437 -0.939 -12.687 1.00 90.06 81 ASN A N 1
ATOM 653 C CA . ASN A 1 81 ? 4.849 -1.275 -12.672 1.00 90.06 81 ASN A CA 1
ATOM 654 C C . ASN A 1 81 ? 5.391 -1.532 -11.259 1.00 90.06 81 ASN A C 1
ATOM 656 O O . ASN A 1 81 ? 4.792 -1.208 -10.229 1.00 90.06 81 ASN A O 1
ATOM 660 N N . VAL A 1 82 ? 6.562 -2.170 -11.221 1.00 90.75 82 VAL A N 1
ATOM 661 C CA . VAL A 1 82 ? 7.183 -2.647 -9.978 1.00 90.75 82 VAL A CA 1
ATOM 662 C C . VAL A 1 82 ? 7.6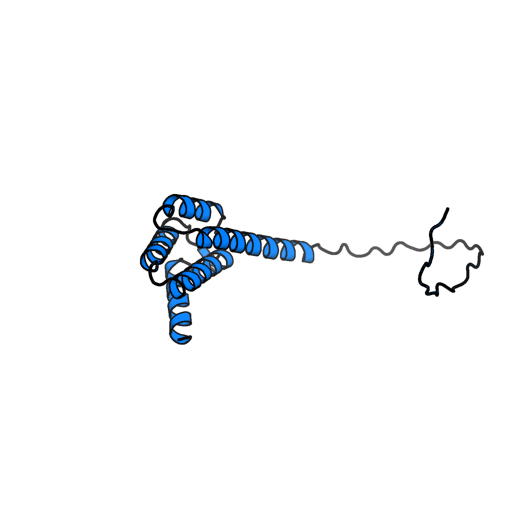65 -1.489 -9.108 1.00 90.75 82 VAL A C 1
ATOM 664 O O . VAL A 1 82 ? 7.668 -1.618 -7.884 1.00 90.75 82 VAL A O 1
ATOM 667 N N . ILE A 1 83 ? 8.038 -0.359 -9.713 1.00 90.81 83 ILE A N 1
ATOM 668 C CA . ILE A 1 83 ? 8.478 0.836 -8.986 1.00 90.81 83 ILE A CA 1
ATOM 669 C C . ILE A 1 83 ? 7.292 1.396 -8.203 1.00 90.81 83 ILE A C 1
ATOM 671 O O . ILE A 1 83 ? 7.402 1.579 -6.987 1.00 90.81 83 ILE A O 1
ATOM 675 N N . THR A 1 84 ? 6.138 1.568 -8.862 1.00 92.50 84 THR A N 1
ATOM 676 C CA . THR A 1 84 ? 4.917 2.015 -8.195 1.00 92.50 84 THR A CA 1
ATOM 677 C C . THR A 1 84 ? 4.548 1.064 -7.057 1.00 92.50 84 THR A C 1
ATOM 679 O O . THR A 1 84 ? 4.420 1.496 -5.911 1.00 92.50 84 THR A O 1
ATOM 682 N N . LEU A 1 85 ? 4.452 -0.240 -7.349 1.00 92.94 85 LEU A N 1
ATOM 683 C CA . LEU A 1 85 ? 4.031 -1.267 -6.392 1.00 92.94 85 LEU A CA 1
ATOM 684 C C . LEU A 1 85 ? 4.948 -1.348 -5.161 1.00 92.94 85 LEU A C 1
ATOM 686 O O . LEU A 1 85 ? 4.470 -1.420 -4.029 1.00 92.94 85 LEU A O 1
ATOM 690 N N . SER A 1 86 ? 6.266 -1.299 -5.370 1.00 93.31 86 SER A N 1
ATOM 691 C CA . SER A 1 86 ? 7.260 -1.304 -4.290 1.00 93.31 86 SER A CA 1
ATOM 692 C C . SER A 1 86 ? 7.140 -0.065 -3.394 1.00 93.31 86 SER A C 1
ATOM 694 O O . SER A 1 86 ? 7.212 -0.163 -2.164 1.00 93.31 86 SER A O 1
ATOM 696 N N . GLY A 1 87 ? 6.890 1.102 -3.996 1.00 94.69 87 GLY A N 1
ATOM 697 C CA . GLY A 1 87 ? 6.632 2.330 -3.249 1.00 94.69 87 GLY A CA 1
ATOM 698 C C . GLY A 1 87 ? 5.351 2.248 -2.418 1.00 94.69 87 GLY A C 1
ATOM 699 O O . GLY A 1 87 ? 5.384 2.578 -1.236 1.00 94.69 87 GLY A O 1
ATOM 700 N N . VAL A 1 88 ? 4.257 1.715 -2.974 1.00 94.62 88 VAL A N 1
ATOM 701 C CA . VAL A 1 88 ? 2.995 1.493 -2.240 1.00 94.62 88 VAL A CA 1
ATOM 702 C C . VAL A 1 88 ? 3.221 0.600 -1.019 1.00 94.62 88 VAL A C 1
ATOM 704 O O . VAL A 1 88 ? 2.820 0.959 0.086 1.00 94.62 88 VAL A O 1
ATOM 707 N N . ILE A 1 89 ? 3.915 -0.529 -1.195 1.00 95.38 89 ILE A N 1
ATOM 708 C CA . ILE A 1 89 ? 4.257 -1.444 -0.096 1.00 95.38 89 ILE A CA 1
ATOM 709 C C . ILE A 1 89 ? 5.075 -0.724 0.978 1.00 95.38 89 ILE A C 1
ATOM 711 O O . ILE A 1 89 ? 4.779 -0.852 2.164 1.00 95.38 89 ILE A O 1
ATOM 715 N N . SER A 1 90 ? 6.075 0.061 0.575 1.00 95.50 90 SER A N 1
ATOM 716 C CA . SER A 1 90 ? 6.913 0.803 1.521 1.00 95.50 90 SER A CA 1
ATOM 717 C C . SER A 1 90 ? 6.095 1.783 2.359 1.00 95.50 90 SER A C 1
ATOM 719 O O . SER A 1 90 ? 6.241 1.804 3.577 1.00 95.50 90 SER A O 1
ATOM 721 N N . GLN A 1 91 ? 5.168 2.513 1.735 1.00 96.00 91 GLN A N 1
ATOM 722 C CA . GLN A 1 91 ? 4.282 3.433 2.449 1.00 96.00 91 GLN A CA 1
ATOM 723 C C . GLN A 1 91 ? 3.349 2.719 3.439 1.00 96.00 91 GLN A C 1
ATOM 725 O O . GLN A 1 91 ? 3.091 3.245 4.521 1.00 96.00 91 GLN A O 1
ATOM 730 N N . ILE A 1 92 ? 2.847 1.528 3.089 1.00 95.31 92 ILE A N 1
ATOM 731 C CA . ILE A 1 92 ? 2.020 0.717 3.995 1.00 95.31 92 ILE A CA 1
ATOM 732 C C . ILE A 1 92 ? 2.844 0.255 5.201 1.00 95.31 92 ILE A C 1
ATOM 734 O O . ILE A 1 92 ? 2.367 0.353 6.329 1.00 95.31 92 ILE A O 1
ATOM 738 N N . PHE A 1 93 ? 4.079 -0.204 4.982 1.00 95.06 93 PHE A N 1
ATOM 739 C CA . PHE A 1 93 ? 4.982 -0.607 6.064 1.00 95.06 93 PHE A CA 1
ATOM 740 C C . PHE A 1 93 ? 5.293 0.542 7.015 1.00 95.06 93 PHE A C 1
ATOM 742 O O . PHE A 1 93 ? 5.146 0.377 8.222 1.00 95.06 93 PHE A O 1
ATOM 749 N N . ASP A 1 94 ? 5.664 1.708 6.482 1.00 94.38 94 ASP A N 1
ATOM 750 C CA . ASP A 1 94 ? 5.958 2.885 7.300 1.00 94.38 94 ASP A CA 1
ATOM 751 C C . ASP A 1 94 ? 4.763 3.218 8.207 1.00 94.38 94 ASP A C 1
ATOM 753 O O . ASP A 1 94 ? 4.918 3.401 9.414 1.00 94.38 94 ASP A O 1
ATOM 757 N N . LYS A 1 95 ? 3.547 3.202 7.645 1.00 94.38 95 LYS A N 1
ATOM 758 C CA . LYS A 1 95 ? 2.308 3.431 8.394 1.00 94.38 95 LYS A CA 1
ATOM 759 C C . LYS A 1 95 ? 2.064 2.350 9.445 1.00 94.38 95 LYS A C 1
ATOM 761 O O . LYS A 1 95 ? 1.814 2.692 10.598 1.00 94.38 95 LYS A O 1
ATOM 766 N N . ALA A 1 96 ? 2.192 1.074 9.089 1.00 94.62 96 ALA A N 1
ATOM 767 C CA . ALA A 1 96 ? 1.974 -0.046 10.002 1.00 94.62 96 ALA A CA 1
ATOM 768 C C . ALA A 1 96 ? 2.950 -0.048 11.186 1.00 94.62 96 ALA A C 1
ATOM 770 O O . ALA A 1 96 ? 2.538 -0.348 12.302 1.00 94.62 96 ALA A O 1
ATOM 771 N N . LEU A 1 97 ? 4.209 0.338 10.963 1.00 92.81 97 LEU A N 1
ATOM 772 C CA . LEU A 1 97 ? 5.218 0.462 12.017 1.00 92.81 97 LEU A CA 1
ATOM 773 C C . LEU A 1 97 ? 4.955 1.664 12.935 1.00 92.81 97 LEU A C 1
ATOM 775 O O . LEU A 1 97 ? 5.224 1.589 14.132 1.00 92.81 97 LEU A O 1
ATOM 779 N N . THR A 1 98 ? 4.404 2.761 12.405 1.00 93.69 98 THR A N 1
ATOM 780 C CA . THR A 1 98 ? 4.038 3.939 13.215 1.00 93.69 98 THR A CA 1
ATOM 781 C C . THR A 1 98 ? 2.703 3.800 13.948 1.00 93.69 98 THR A C 1
ATOM 783 O O . THR A 1 98 ? 2.520 4.373 15.018 1.00 93.69 98 THR A O 1
ATOM 786 N N . GLU A 1 99 ? 1.761 3.045 13.386 1.00 94.00 99 GLU A N 1
ATOM 787 C CA . GLU A 1 99 ? 0.373 2.952 13.836 1.00 94.00 99 GLU A CA 1
ATOM 788 C C . GLU A 1 99 ? 0.005 1.491 14.117 1.00 94.00 99 GLU A C 1
ATOM 790 O O . GLU A 1 99 ? -0.891 0.916 13.497 1.00 94.00 99 GLU A O 1
ATOM 795 N N . LEU A 1 100 ? 0.707 0.887 15.080 1.00 93.00 100 LEU A N 1
ATOM 796 C CA . LEU A 1 100 ? 0.607 -0.544 15.399 1.00 93.00 100 LEU A CA 1
ATOM 797 C C . LEU A 1 100 ? -0.830 -1.010 15.696 1.00 93.00 100 LEU A C 1
ATOM 799 O O . LEU A 1 100 ? -1.191 -2.135 15.359 1.00 93.00 100 LEU A O 1
ATOM 803 N N . THR A 1 101 ? -1.678 -0.141 16.258 1.00 94.62 101 THR A N 1
ATOM 804 C CA . THR A 1 101 ? -3.102 -0.421 16.521 1.00 94.62 101 THR A CA 1
ATOM 805 C C . THR A 1 101 ? -3.886 -0.783 15.257 1.00 94.62 101 THR A C 1
ATOM 807 O O . THR A 1 101 ? -4.868 -1.514 15.331 1.00 94.62 101 THR A O 1
ATOM 810 N N . PHE A 1 102 ? -3.461 -0.295 14.089 1.00 93.69 102 PHE A N 1
ATOM 811 C CA . PHE A 1 102 ? -4.116 -0.555 12.808 1.00 93.69 102 PHE A CA 1
ATOM 812 C C . PHE A 1 102 ? -3.356 -1.571 11.943 1.00 93.69 102 PHE A C 1
ATOM 814 O O . PHE A 1 102 ? -3.658 -1.715 10.760 1.00 93.69 102 PHE A O 1
ATOM 821 N N . CYS A 1 103 ? -2.391 -2.304 12.512 1.00 93.25 103 CYS A N 1
ATOM 822 C CA . CYS A 1 103 ? -1.575 -3.278 11.781 1.00 93.25 103 CYS A CA 1
ATOM 823 C C . CYS A 1 103 ? -2.422 -4.324 11.033 1.00 93.25 103 CYS A C 1
ATOM 825 O O . CYS A 1 103 ? -2.169 -4.599 9.861 1.00 93.25 103 CYS A O 1
ATOM 827 N N . GLU A 1 104 ? -3.489 -4.834 11.656 1.00 94.56 104 GLU A N 1
ATOM 828 C CA . GLU A 1 104 ? -4.413 -5.784 11.020 1.00 94.56 104 GLU A CA 1
ATOM 829 C C . GLU A 1 104 ? -5.088 -5.195 9.769 1.00 94.56 104 GLU A C 1
ATOM 831 O O . GLU A 1 104 ? -5.172 -5.848 8.730 1.00 94.56 104 GLU A O 1
ATOM 836 N N . MET A 1 105 ? -5.500 -3.926 9.826 1.00 95.81 105 MET A N 1
ATOM 837 C CA . MET A 1 105 ? -6.085 -3.229 8.679 1.00 95.81 105 MET A CA 1
ATOM 838 C C . MET A 1 105 ? -5.072 -3.105 7.531 1.00 95.81 105 MET A C 1
ATOM 840 O O . MET A 1 105 ? -5.432 -3.328 6.376 1.00 95.81 105 MET A O 1
ATOM 844 N N . TYR A 1 106 ? -3.808 -2.793 7.830 1.00 96.25 106 TYR A N 1
ATOM 845 C CA . TYR A 1 106 ? -2.744 -2.733 6.822 1.00 96.25 106 TYR A CA 1
ATOM 846 C C . TYR A 1 106 ? -2.434 -4.109 6.216 1.00 96.25 106 TYR A C 1
ATOM 848 O O . TYR A 1 106 ? -2.239 -4.215 5.004 1.00 96.25 106 TYR A O 1
ATOM 856 N N . ALA A 1 107 ? -2.456 -5.174 7.022 1.00 95.06 107 ALA A N 1
ATOM 857 C CA . ALA A 1 107 ? -2.304 -6.544 6.538 1.00 95.06 107 ALA A CA 1
ATOM 858 C C . ALA A 1 107 ? -3.449 -6.941 5.589 1.00 95.06 107 ALA A C 1
ATOM 860 O O . ALA A 1 107 ? -3.194 -7.463 4.500 1.00 95.06 107 ALA A O 1
ATOM 861 N N . ASN A 1 108 ? -4.693 -6.612 5.947 1.00 95.44 108 ASN A N 1
ATOM 862 C CA . ASN A 1 108 ? -5.854 -6.822 5.082 1.00 95.44 108 ASN A CA 1
ATOM 863 C C . ASN A 1 108 ? -5.739 -6.010 3.786 1.00 95.44 108 ASN A C 1
ATOM 865 O O . ASN A 1 108 ? -5.999 -6.536 2.706 1.00 95.44 108 ASN A O 1
ATOM 869 N N . PHE A 1 109 ? -5.271 -4.761 3.855 1.00 95.06 109 PHE A N 1
ATOM 870 C CA . PHE A 1 109 ? -5.026 -3.936 2.668 1.00 95.06 109 PHE A CA 1
ATOM 871 C C . PHE A 1 109 ? -4.049 -4.613 1.697 1.00 95.06 109 PHE A C 1
ATOM 873 O O . PHE A 1 109 ? -4.332 -4.731 0.506 1.00 95.06 109 PHE A O 1
ATOM 880 N N . CYS A 1 110 ? -2.928 -5.126 2.210 1.00 95.25 110 CYS A N 1
ATOM 881 C CA . CYS A 1 110 ? -1.960 -5.895 1.429 1.00 95.25 110 CYS A CA 1
ATOM 882 C C . CYS A 1 110 ? -2.570 -7.166 0.822 1.00 95.25 110 CYS A C 1
ATOM 884 O O . CYS A 1 110 ? -2.291 -7.484 -0.333 1.00 95.25 110 CYS A O 1
ATOM 886 N N . PHE A 1 111 ? -3.415 -7.883 1.564 1.00 94.44 111 PHE A N 1
ATOM 887 C CA . PHE A 1 111 ? -4.109 -9.064 1.049 1.00 94.44 111 PHE A CA 1
ATOM 888 C C . PHE A 1 111 ? -5.021 -8.721 -0.140 1.00 94.44 111 PHE A C 1
ATOM 890 O O . PHE A 1 111 ? -4.958 -9.378 -1.182 1.00 94.44 111 PHE A O 1
ATOM 897 N N . HIS A 1 112 ? -5.813 -7.654 -0.027 1.00 93.81 112 HIS A N 1
A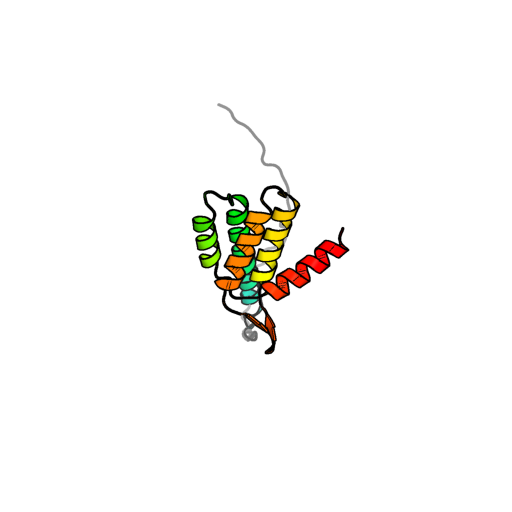TOM 898 C CA . HIS A 1 112 ? -6.663 -7.196 -1.123 1.00 93.81 112 HIS A CA 1
ATOM 899 C C . HIS A 1 112 ? -5.839 -6.700 -2.323 1.00 93.81 112 HIS A C 1
ATOM 901 O O . HIS A 1 112 ? -6.144 -7.042 -3.461 1.00 93.81 112 HIS A O 1
ATOM 907 N N . LEU A 1 113 ? -4.732 -5.981 -2.105 1.00 92.75 113 LEU A N 1
ATOM 908 C CA . LEU A 1 113 ? -3.836 -5.601 -3.206 1.00 92.75 113 LEU A CA 1
ATOM 909 C C . LEU A 1 113 ? -3.260 -6.824 -3.933 1.00 92.75 113 LEU A C 1
ATOM 911 O O . LEU A 1 113 ? -3.133 -6.804 -5.152 1.00 92.75 113 LEU A O 1
ATOM 915 N N . ALA A 1 114 ? -2.915 -7.890 -3.204 1.00 90.75 114 ALA A N 1
ATOM 916 C CA . ALA A 1 114 ? -2.339 -9.101 -3.791 1.00 90.75 114 ALA A CA 1
ATOM 917 C C . ALA A 1 114 ? -3.323 -9.866 -4.684 1.00 90.75 114 ALA A C 1
ATOM 919 O O . ALA A 1 114 ? -2.886 -10.644 -5.528 1.00 90.75 114 ALA A O 1
ATOM 920 N N . THR A 1 115 ? -4.623 -9.699 -4.440 1.00 90.44 115 THR A N 1
ATOM 921 C CA . THR A 1 115 ? -5.695 -10.407 -5.148 1.00 90.44 115 THR A CA 1
ATOM 922 C C . THR A 1 115 ? -6.241 -9.600 -6.321 1.00 90.44 115 THR A C 1
ATOM 924 O O . THR A 1 115 ? -6.580 -10.184 -7.345 1.00 90.44 115 THR A O 1
ATOM 927 N N . GLU A 1 116 ? -6.284 -8.274 -6.196 1.00 89.19 116 GLU A N 1
ATOM 928 C CA . GLU A 1 116 ? -6.904 -7.381 -7.181 1.00 89.19 116 GLU A CA 1
ATOM 929 C C . GLU A 1 116 ? -5.920 -6.814 -8.212 1.00 89.19 116 GLU A C 1
ATOM 931 O O . GLU A 1 116 ? -6.334 -6.437 -9.309 1.00 89.19 116 GLU A O 1
ATOM 936 N N . LEU A 1 117 ? -4.627 -6.713 -7.881 1.00 84.69 117 LEU A N 1
ATOM 937 C CA . LEU A 1 117 ? -3.637 -6.189 -8.821 1.00 84.69 117 LEU A CA 1
ATOM 938 C C . LEU A 1 117 ? -3.164 -7.264 -9.806 1.00 84.69 117 LEU A C 1
ATOM 940 O O . LEU A 1 117 ? -2.965 -8.418 -9.417 1.00 84.69 117 LEU A O 1
ATOM 944 N N . PRO A 1 118 ? -2.926 -6.887 -11.076 1.00 81.94 118 PRO A N 1
ATOM 945 C CA . PRO A 1 118 ? -2.370 -7.804 -12.052 1.00 81.94 118 PRO A CA 1
ATOM 946 C C . PRO A 1 118 ? -0.955 -8.226 -11.653 1.00 81.94 118 PRO A C 1
ATOM 948 O O . PRO A 1 118 ? -0.192 -7.478 -11.036 1.00 81.94 118 PRO A O 1
ATOM 951 N N . ASP A 1 119 ? -0.585 -9.434 -12.060 1.00 81.00 119 ASP A N 1
ATOM 952 C CA . ASP A 1 119 ? 0.784 -9.899 -11.912 1.00 81.00 119 ASP A CA 1
ATOM 953 C C . ASP A 1 119 ? 1.725 -9.083 -12.802 1.00 81.00 119 ASP A C 1
ATOM 955 O O . ASP A 1 119 ? 1.510 -8.953 -14.007 1.00 81.00 119 ASP A O 1
ATOM 959 N N . LEU A 1 120 ? 2.808 -8.578 -12.215 1.00 85.88 120 LEU A N 1
ATOM 960 C CA . LEU A 1 120 ? 3.848 -7.870 -12.950 1.00 85.88 120 LEU A CA 1
ATOM 961 C C . LEU A 1 120 ? 4.941 -8.855 -13.370 1.00 85.88 120 LEU A C 1
ATOM 963 O O . LEU A 1 120 ? 5.198 -9.853 -12.695 1.00 85.88 120 LEU A O 1
ATOM 967 N N . SER A 1 121 ? 5.628 -8.584 -14.476 1.00 82.12 121 SER A N 1
ATOM 968 C CA . SER A 1 121 ? 6.758 -9.405 -14.920 1.00 82.12 121 SER A CA 1
ATOM 969 C C . SER A 1 121 ? 7.906 -8.545 -15.424 1.00 82.12 121 SER A C 1
ATOM 971 O O . SER A 1 121 ? 7.697 -7.668 -16.256 1.00 82.12 121 SER A O 1
ATOM 973 N N . ILE A 1 122 ? 9.121 -8.838 -14.961 1.00 81.31 122 ILE A N 1
ATOM 974 C CA . ILE A 1 122 ? 10.367 -8.264 -15.482 1.00 81.31 122 ILE A CA 1
ATOM 975 C C . ILE A 1 122 ? 11.229 -9.431 -15.958 1.00 81.31 122 ILE A C 1
ATOM 977 O O . ILE A 1 122 ? 11.423 -10.384 -15.206 1.00 81.31 122 ILE A O 1
ATOM 981 N N . GLU A 1 123 ? 11.727 -9.379 -17.197 1.00 81.69 123 GLU A N 1
ATOM 982 C CA . GLU A 1 123 ? 12.649 -10.392 -17.749 1.00 81.69 123 GLU A CA 1
ATOM 983 C C . GLU A 1 123 ? 12.148 -11.845 -17.575 1.00 81.69 123 GLU A C 1
ATOM 985 O O . GLU A 1 123 ? 12.881 -12.730 -17.134 1.00 81.69 123 GLU A O 1
ATOM 990 N N . ASN A 1 124 ? 10.866 -12.100 -17.870 1.00 79.50 124 ASN A N 1
ATOM 991 C CA . ASN A 1 124 ? 10.190 -13.398 -17.688 1.00 79.50 124 ASN A CA 1
ATOM 992 C C . ASN A 1 124 ? 10.105 -13.909 -16.236 1.00 79.50 124 ASN A C 1
ATOM 994 O O . ASN A 1 124 ? 9.663 -15.034 -15.998 1.00 79.50 124 ASN A O 1
ATOM 998 N N . LYS A 1 125 ? 10.480 -13.098 -15.241 1.00 83.81 125 LYS A N 1
ATOM 999 C CA . LYS A 1 125 ? 10.275 -13.401 -13.823 1.00 83.81 125 LYS A CA 1
ATOM 1000 C C . LYS A 1 125 ? 9.002 -12.726 -13.342 1.00 83.81 125 LYS A C 1
ATOM 1002 O O . LYS A 1 125 ? 8.883 -11.502 -13.359 1.00 83.81 125 LYS A O 1
ATOM 1007 N N . LYS A 1 126 ? 8.063 -13.543 -12.868 1.00 84.75 126 LYS A N 1
ATOM 1008 C CA . LYS A 1 126 ? 6.836 -13.081 -12.221 1.00 84.75 126 LYS A CA 1
ATOM 1009 C C . LYS A 1 126 ? 7.174 -12.361 -10.912 1.00 84.75 126 LYS A C 1
ATOM 1011 O O . LYS A 1 126 ? 7.805 -12.935 -10.019 1.00 84.75 126 LYS A O 1
ATOM 1016 N N . ILE A 1 127 ? 6.741 -11.114 -10.803 1.00 87.69 127 ILE A N 1
ATOM 1017 C CA . ILE A 1 127 ? 6.859 -10.270 -9.620 1.00 87.69 127 ILE A CA 1
ATOM 1018 C C . ILE A 1 127 ? 5.456 -10.074 -9.060 1.00 87.69 127 ILE A C 1
ATOM 1020 O O . ILE A 1 127 ? 4.626 -9.356 -9.604 1.00 87.69 127 ILE A O 1
ATOM 1024 N N . THR A 1 128 ? 5.210 -10.749 -7.946 1.00 88.38 128 THR A N 1
ATOM 1025 C CA . THR A 1 128 ? 3.950 -10.669 -7.199 1.00 88.38 128 THR A CA 1
ATOM 1026 C C . THR A 1 128 ? 4.100 -9.736 -6.005 1.00 88.38 128 THR A C 1
ATOM 1028 O O . THR A 1 128 ? 5.185 -9.695 -5.412 1.00 88.38 128 THR A O 1
ATOM 1031 N N . LEU A 1 129 ? 3.002 -9.126 -5.552 1.00 89.38 129 LEU A N 1
ATOM 1032 C CA . LEU A 1 129 ? 2.974 -8.371 -4.294 1.00 89.38 129 LEU A CA 1
ATOM 1033 C C . LEU A 1 129 ? 3.513 -9.201 -3.116 1.00 89.38 129 LEU A C 1
ATOM 1035 O O . LEU A 1 129 ? 4.340 -8.712 -2.356 1.00 89.38 129 LEU A O 1
ATOM 1039 N N . LYS A 1 130 ? 3.149 -10.488 -3.017 1.00 90.56 130 LYS A N 1
ATOM 1040 C CA . LYS A 1 130 ? 3.645 -11.399 -1.967 1.00 90.56 130 LYS A CA 1
ATOM 1041 C C . LYS A 1 130 ? 5.176 -11.458 -1.900 1.00 90.56 130 LYS A C 1
ATOM 1043 O O . LYS A 1 130 ? 5.744 -11.408 -0.817 1.00 90.56 130 LYS A O 1
ATOM 1048 N N . ARG A 1 131 ? 5.848 -11.546 -3.052 1.00 92.06 131 ARG A N 1
ATOM 1049 C CA . ARG A 1 131 ? 7.318 -11.564 -3.125 1.00 92.06 131 ARG A CA 1
ATOM 1050 C C . ARG A 1 131 ? 7.924 -10.241 -2.659 1.00 92.06 131 ARG A C 1
ATOM 1052 O O . ARG A 1 131 ? 8.903 -10.253 -1.926 1.00 92.06 131 ARG A O 1
ATOM 1059 N N . LEU A 1 132 ? 7.338 -9.119 -3.071 1.00 93.12 132 LEU A N 1
ATOM 1060 C CA . LEU A 1 132 ? 7.804 -7.798 -2.651 1.00 93.12 132 LEU A CA 1
ATOM 1061 C C . LEU A 1 132 ? 7.591 -7.567 -1.149 1.00 93.12 132 LEU A C 1
ATOM 1063 O O . LEU A 1 132 ? 8.480 -7.033 -0.497 1.00 93.12 132 LEU A O 1
ATOM 1067 N N . LEU A 1 133 ? 6.462 -8.023 -0.595 1.00 93.75 133 LEU A N 1
ATOM 1068 C CA . LEU A 1 133 ? 6.198 -7.989 0.845 1.00 93.75 133 LEU A CA 1
ATOM 1069 C C . LEU A 1 133 ? 7.240 -8.785 1.630 1.00 93.75 133 LEU A C 1
ATOM 1071 O O . LEU A 1 133 ? 7.778 -8.259 2.594 1.00 93.75 133 LEU A O 1
ATOM 1075 N N . LEU A 1 134 ? 7.558 -10.014 1.205 1.00 94.06 134 LEU A N 1
ATOM 1076 C CA . LEU A 1 134 ? 8.575 -10.843 1.864 1.00 94.06 134 LEU A CA 1
ATOM 1077 C C . LEU A 1 134 ? 9.942 -10.154 1.880 1.00 94.06 134 LEU A C 1
ATOM 1079 O O . LEU A 1 134 ? 10.543 -10.024 2.942 1.00 94.06 134 LEU A O 1
ATOM 1083 N N . ASN A 1 135 ? 10.385 -9.646 0.727 1.00 93.75 135 ASN A N 1
ATOM 1084 C CA . ASN A 1 135 ? 11.641 -8.903 0.636 1.00 93.75 135 ASN A CA 1
ATOM 1085 C C . ASN A 1 135 ? 11.630 -7.663 1.547 1.00 93.75 135 ASN A C 1
ATOM 1087 O O . ASN A 1 135 ? 12.632 -7.336 2.173 1.00 93.75 135 ASN A O 1
ATOM 1091 N N . LYS A 1 136 ? 10.496 -6.954 1.624 1.00 94.00 136 LYS A N 1
ATOM 1092 C CA . LYS A 1 136 ? 10.365 -5.779 2.487 1.00 94.00 136 LYS A CA 1
ATOM 1093 C C . LYS A 1 136 ? 10.411 -6.162 3.966 1.00 94.00 136 LYS A C 1
ATOM 1095 O O . LYS A 1 136 ? 11.102 -5.488 4.716 1.00 94.00 136 LYS A O 1
ATOM 1100 N N . CYS A 1 137 ? 9.742 -7.241 4.378 1.00 93.19 137 CYS A N 1
ATOM 1101 C CA . CYS A 1 137 ? 9.827 -7.766 5.743 1.00 93.19 137 CYS A CA 1
ATOM 1102 C C . CYS A 1 137 ? 11.270 -8.063 6.155 1.00 93.19 137 CYS A C 1
ATOM 1104 O O . CYS A 1 137 ? 11.654 -7.703 7.258 1.00 93.19 137 CYS A O 1
ATOM 1106 N N . GLU A 1 138 ? 12.047 -8.708 5.283 1.00 94.06 138 GLU A N 1
ATOM 1107 C CA . GLU A 1 138 ? 13.450 -9.048 5.544 1.00 94.06 138 GLU A CA 1
ATOM 1108 C C . GLU A 1 138 ? 14.290 -7.788 5.788 1.00 94.06 138 GLU A C 1
ATOM 1110 O O . GLU A 1 138 ? 14.927 -7.666 6.829 1.00 94.06 138 GLU A O 1
ATOM 1115 N N . VAL A 1 139 ? 14.180 -6.794 4.901 1.00 93.12 139 VAL A N 1
ATOM 1116 C CA . VAL A 1 139 ? 14.876 -5.503 5.051 1.00 93.12 139 VAL A CA 1
ATOM 1117 C C . VAL A 1 139 ? 14.483 -4.785 6.343 1.00 93.12 139 VAL A C 1
ATOM 1119 O O . VAL A 1 139 ? 15.331 -4.213 7.022 1.00 93.12 139 VAL A O 1
ATOM 1122 N N . GLU A 1 140 ? 13.194 -4.773 6.684 1.00 91.50 140 GLU A N 1
ATOM 1123 C CA . GLU A 1 140 ? 12.711 -4.120 7.905 1.00 91.50 140 GLU A CA 1
ATOM 1124 C C . GLU A 1 140 ? 13.133 -4.866 9.173 1.00 91.50 140 GLU A C 1
ATOM 1126 O O . GLU A 1 140 ? 13.399 -4.231 10.190 1.00 91.50 140 GLU A O 1
ATOM 1131 N N . PHE A 1 141 ? 13.237 -6.194 9.106 1.00 91.62 141 PHE A N 1
ATOM 1132 C CA . PHE A 1 141 ? 13.727 -7.025 10.198 1.00 91.62 141 PHE A CA 1
ATOM 1133 C C . PHE A 1 141 ? 15.219 -6.798 10.462 1.00 91.62 141 PHE A C 1
ATOM 1135 O O . PHE A 1 141 ? 15.607 -6.650 11.613 1.00 91.62 141 PHE A O 1
ATOM 1142 N N . GLU A 1 142 ? 16.045 -6.714 9.416 1.00 93.94 142 GLU A N 1
ATOM 1143 C CA . GLU A 1 142 ? 17.484 -6.434 9.544 1.00 93.94 142 GLU A CA 1
ATOM 1144 C C . GLU A 1 142 ? 17.792 -5.003 10.009 1.00 93.94 142 GLU A C 1
ATOM 1146 O O . GLU A 1 142 ? 18.886 -4.727 10.501 1.00 93.94 142 GLU A O 1
ATOM 1151 N N . ARG A 1 143 ? 16.849 -4.073 9.816 1.00 87.62 143 ARG A N 1
ATOM 1152 C CA . ARG A 1 143 ? 16.992 -2.667 10.215 1.00 87.62 143 ARG A CA 1
ATOM 1153 C C . ARG A 1 143 ? 16.742 -2.435 11.711 1.00 87.62 143 ARG A C 1
ATOM 1155 O O . ARG A 1 143 ? 17.175 -1.399 12.218 1.00 87.62 143 ARG A O 1
ATOM 1162 N N . GLY A 1 144 ? 15.998 -3.329 12.364 1.00 70.94 144 GLY A N 1
ATOM 1163 C CA . GLY A 1 144 ? 15.686 -3.276 13.799 1.00 70.94 144 GLY A CA 1
ATOM 1164 C C . GLY A 1 144 ? 16.832 -3.775 14.664 1.00 70.94 144 GLY A C 1
ATOM 1165 O O . GLY A 1 144 ? 17.027 -3.173 15.742 1.00 70.94 144 GLY A O 1
#

Foldseek 3Di:
DDDDDDDDDDDDDDDDDDDDDDDDDDDDPPDPPDDPVVVVVVVVVVLLVVLLVQLLVLLVPDDPVCLVVSLVVNVVSCCPDPSSLLSSLVSLVVCCVVPVVCVVVSVVSLVVCQVPDDFDDDPNDTDGSVVSNVVVVVVVVVVD

Mean predicted aligned error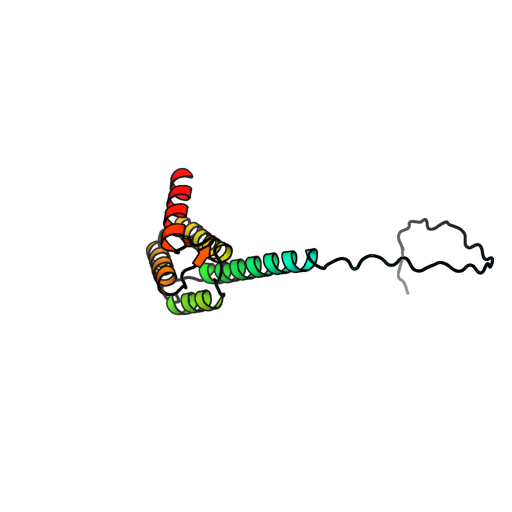: 14.26 Å

Solvent-accessible surface area (backbone atoms only — not comparable to full-atom values): 9352 Å² total; per-residue (Å²): 137,88,84,86,85,83,83,83,86,86,86,86,89,85,79,85,93,80,89,79,91,82,92,76,94,76,84,80,81,82,69,76,84,79,76,68,68,74,56,58,58,54,50,55,54,51,50,54,53,48,43,54,52,51,49,49,60,46,60,76,68,64,42,89,91,47,39,72,69,48,50,55,53,53,67,68,58,64,78,82,46,70,68,54,47,53,50,54,52,49,56,49,48,57,47,32,73,74,40,60,94,48,33,67,60,49,53,50,51,52,53,50,50,54,72,73,49,80,81,41,70,57,95,89,41,78,48,45,57,66,58,54,51,52,56,48,50,52,55,57,59,76,71,106